Protein AF-A0A399NTZ4-F1 (afdb_monomer)

pLDDT: mean 85.09, std 13.14, range [54.16, 97.31]

Structure (mmCIF, N/CA/C/O backbone):
data_AF-A0A399NTZ4-F1
#
_entry.id   AF-A0A399NTZ4-F1
#
loop_
_atom_site.group_PDB
_atom_site.id
_atom_site.type_symbol
_atom_site.label_atom_id
_atom_site.label_alt_id
_atom_site.label_comp_id
_atom_site.label_asym_id
_atom_site.label_entity_id
_atom_site.label_seq_id
_atom_site.pdbx_PDB_ins_code
_atom_site.Cartn_x
_atom_site.Cartn_y
_atom_site.Cartn_z
_atom_site.occupancy
_atom_site.B_iso_or_equiv
_atom_site.auth_seq_id
_atom_site.auth_comp_id
_atom_site.auth_asym_id
_atom_site.auth_atom_id
_atom_site.pdbx_PDB_model_num
ATOM 1 N N . GLU A 1 1 ? -3.379 10.940 -16.037 1.00 63.22 1 GLU A N 1
ATOM 2 C CA . GLU A 1 1 ? -2.792 10.775 -14.696 1.00 63.22 1 GLU A CA 1
ATOM 3 C C . GLU A 1 1 ? -3.924 10.987 -13.703 1.00 63.22 1 GLU A C 1
ATOM 5 O O . GLU A 1 1 ? -4.532 12.048 -13.731 1.00 63.22 1 GLU A O 1
ATOM 10 N N . ASP A 1 2 ? -4.300 9.962 -12.938 1.00 75.25 2 ASP A N 1
ATOM 11 C CA . ASP A 1 2 ? -5.561 9.986 -12.174 1.00 75.25 2 ASP A CA 1
ATOM 12 C C . ASP A 1 2 ? -5.453 10.767 -10.854 1.00 75.25 2 ASP A C 1
ATOM 14 O O . ASP A 1 2 ? -6.466 11.020 -10.208 1.00 75.25 2 ASP A O 1
ATOM 18 N N . HIS A 1 3 ? -4.226 11.132 -10.448 1.00 81.31 3 HIS A N 1
ATOM 19 C CA . HIS A 1 3 ? -3.898 11.910 -9.236 1.00 81.31 3 HIS A CA 1
ATOM 20 C C . HIS A 1 3 ? -4.625 11.427 -7.965 1.00 81.31 3 HIS A C 1
ATOM 22 O O . HIS A 1 3 ? -4.918 12.203 -7.057 1.00 81.31 3 HIS A O 1
ATOM 28 N N . ALA A 1 4 ? -4.932 10.131 -7.892 1.00 88.75 4 ALA A N 1
ATOM 29 C CA . ALA A 1 4 ? -5.662 9.542 -6.779 1.00 88.75 4 ALA A CA 1
ATOM 30 C C . ALA A 1 4 ? -4.755 9.318 -5.558 1.00 88.75 4 ALA A C 1
ATOM 32 O O . ALA A 1 4 ? -3.551 9.093 -5.682 1.00 88.75 4 ALA A O 1
ATOM 33 N N . LEU A 1 5 ? -5.353 9.327 -4.364 1.00 93.12 5 LEU A N 1
ATOM 34 C CA . LEU A 1 5 ? -4.646 9.059 -3.112 1.00 93.12 5 LEU A CA 1
ATOM 35 C C . LEU A 1 5 ? -4.604 7.562 -2.789 1.00 93.12 5 LEU A C 1
ATOM 37 O O . LEU A 1 5 ? -5.596 6.849 -2.945 1.00 93.12 5 LEU A O 1
ATOM 41 N N . VAL A 1 6 ? -3.472 7.120 -2.236 1.00 94.81 6 VAL A N 1
ATOM 42 C CA . VAL A 1 6 ? -3.296 5.797 -1.625 1.00 94.81 6 VAL A CA 1
ATOM 43 C C . VAL A 1 6 ? -2.944 5.993 -0.152 1.00 94.81 6 VAL A C 1
ATOM 45 O O . VAL A 1 6 ? -2.018 6.732 0.174 1.00 94.81 6 VAL A O 1
ATOM 48 N N . ALA A 1 7 ? -3.695 5.347 0.741 1.00 96.31 7 ALA A N 1
ATOM 49 C CA . ALA A 1 7 ? -3.526 5.456 2.188 1.00 96.31 7 ALA A CA 1
ATOM 50 C C . ALA A 1 7 ? -3.796 4.110 2.879 1.00 96.31 7 ALA A C 1
ATOM 52 O O . ALA A 1 7 ? -4.526 3.270 2.352 1.00 96.31 7 ALA A O 1
ATOM 53 N N . ALA A 1 8 ? -3.225 3.927 4.072 1.00 97.25 8 ALA A N 1
ATOM 54 C CA . ALA A 1 8 ? -3.466 2.772 4.933 1.00 97.25 8 ALA A CA 1
ATOM 55 C C . ALA A 1 8 ? -4.196 3.200 6.213 1.00 97.25 8 ALA A C 1
ATOM 57 O O . ALA A 1 8 ? -3.911 4.254 6.780 1.00 97.25 8 ALA A O 1
ATOM 58 N N . PHE A 1 9 ? -5.115 2.354 6.676 1.00 96.75 9 PHE A N 1
ATOM 59 C CA . PHE A 1 9 ? -5.931 2.571 7.871 1.00 96.75 9 PHE A CA 1
ATOM 60 C C . PHE A 1 9 ? -5.850 1.340 8.788 1.00 96.75 9 PHE A C 1
ATOM 62 O O . PHE A 1 9 ? -5.543 0.248 8.299 1.00 96.75 9 PHE A O 1
ATOM 69 N N . PRO A 1 10 ? -6.123 1.475 10.101 1.00 96.56 10 PRO A N 1
ATOM 70 C CA . PRO A 1 10 ? -6.197 0.328 11.003 1.00 96.56 10 PRO A CA 1
ATOM 71 C C . PRO A 1 10 ? -7.181 -0.738 10.509 1.00 96.56 10 PRO A C 1
ATOM 73 O O . PRO A 1 10 ? -8.225 -0.422 9.935 1.00 96.56 10 PRO A O 1
ATOM 76 N N . ALA A 1 11 ? -6.869 -2.009 10.766 1.00 94.75 11 ALA A N 1
ATOM 77 C CA . ALA A 1 11 ? -7.738 -3.116 10.384 1.00 94.75 11 ALA A CA 1
ATOM 78 C C . ALA A 1 11 ? -9.135 -2.966 11.017 1.00 94.75 11 ALA A C 1
ATOM 80 O O . ALA A 1 11 ? -9.260 -2.740 12.219 1.00 94.75 11 ALA A O 1
ATOM 81 N N . GLY A 1 12 ? -10.181 -3.091 10.196 1.00 93.31 12 GLY A N 1
ATOM 82 C CA . GLY A 1 12 ? -11.578 -2.961 10.626 1.00 93.31 12 GLY A CA 1
ATOM 83 C C . GLY A 1 12 ? -12.084 -1.523 10.796 1.00 93.31 12 GLY A C 1
ATOM 84 O O . GLY A 1 12 ? -13.251 -1.345 11.137 1.00 93.31 12 GLY A O 1
ATOM 85 N N . ALA A 1 13 ? -11.257 -0.501 10.553 1.00 96.31 13 ALA A N 1
ATOM 86 C CA . ALA A 1 13 ? -11.722 0.882 10.550 1.00 96.31 13 ALA A CA 1
ATOM 87 C C . ALA A 1 13 ? -12.682 1.144 9.377 1.00 96.31 13 ALA A C 1
ATOM 89 O O . ALA A 1 13 ? -12.450 0.690 8.255 1.00 96.31 13 ALA A O 1
ATOM 90 N N . SER A 1 14 ? -13.728 1.936 9.623 1.00 97.31 14 SER A N 1
ATOM 91 C CA . SER A 1 14 ? -14.539 2.504 8.546 1.00 97.31 1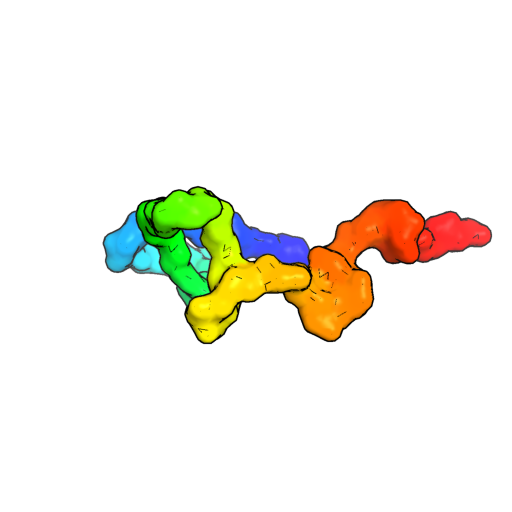4 SER A CA 1
ATOM 92 C C . SER A 1 14 ? -13.681 3.454 7.716 1.00 97.31 14 SER A C 1
ATOM 94 O O . SER A 1 14 ? -13.069 4.377 8.259 1.00 97.31 14 SER A O 1
ATOM 96 N N . LEU A 1 15 ? -13.635 3.233 6.404 1.00 97.12 15 LEU A N 1
ATOM 97 C CA . LEU A 1 15 ? -12.860 4.079 5.504 1.00 97.12 15 LEU A CA 1
ATOM 98 C C . LEU A 1 15 ? -13.586 5.413 5.275 1.00 97.12 15 LEU A C 1
ATOM 100 O O . LEU A 1 15 ? -14.782 5.392 4.978 1.00 97.12 15 LEU A O 1
ATOM 104 N N . PRO A 1 16 ? -12.894 6.564 5.386 1.00 96.50 16 PRO A N 1
ATOM 105 C CA . PRO A 1 16 ? -13.466 7.841 4.980 1.00 96.50 16 PRO A CA 1
ATOM 106 C C . PRO A 1 16 ? -13.785 7.820 3.485 1.00 96.50 16 PRO A C 1
ATOM 108 O O . PRO A 1 16 ? -12.967 7.375 2.681 1.00 96.50 16 PRO A O 1
ATOM 111 N N . GLU A 1 1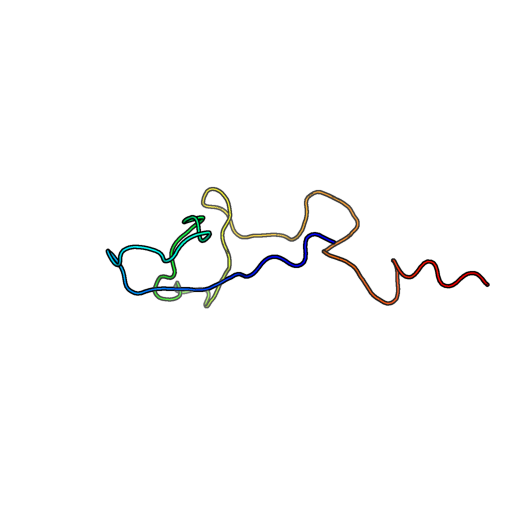7 ? -14.938 8.337 3.080 1.00 94.94 17 GLU A N 1
ATOM 112 C CA . GLU A 1 17 ? -15.213 8.515 1.655 1.00 94.94 17 GLU A CA 1
ATOM 113 C C . GLU A 1 17 ? -14.231 9.538 1.042 1.00 94.94 17 GLU A C 1
ATOM 115 O O . GLU A 1 17 ? -13.885 10.520 1.706 1.00 94.94 17 GLU A O 1
ATOM 120 N N . PRO A 1 18 ? -13.752 9.335 -0.205 1.00 94.19 18 PRO A N 1
ATOM 121 C CA . PRO A 1 18 ? -14.137 8.296 -1.169 1.00 94.19 18 PRO A CA 1
ATOM 122 C C . PRO A 1 18 ? -13.195 7.069 -1.195 1.00 94.19 18 PRO A C 1
ATOM 124 O O . PRO A 1 18 ? -13.091 6.396 -2.225 1.00 94.19 18 PRO A O 1
ATOM 127 N N . PHE A 1 19 ? -12.458 6.777 -0.116 1.00 96.88 19 PHE A N 1
ATOM 128 C CA . PHE A 1 19 ? -11.516 5.655 -0.113 1.00 96.88 19 PHE A CA 1
ATOM 129 C C . PHE A 1 19 ? -12.227 4.308 -0.288 1.00 96.88 19 PHE A C 1
ATOM 131 O O . PHE A 1 19 ? -13.256 4.028 0.324 1.00 96.88 19 PHE A O 1
ATOM 138 N N . ARG A 1 20 ? -11.613 3.435 -1.092 1.00 95.50 20 ARG A N 1
ATOM 139 C CA . ARG A 1 20 ? -11.999 2.028 -1.247 1.00 95.50 20 ARG A CA 1
ATOM 140 C C . ARG A 1 20 ? -10.832 1.127 -0.866 1.00 95.50 20 ARG A C 1
ATOM 142 O O . ARG A 1 20 ? -9.686 1.434 -1.192 1.00 95.50 20 ARG A O 1
ATOM 149 N N . ALA A 1 21 ? -11.116 0.004 -0.213 1.00 96.00 21 ALA A N 1
ATOM 150 C CA . ALA A 1 21 ? -10.092 -0.990 0.085 1.00 96.00 21 ALA A CA 1
ATOM 151 C C . ALA A 1 21 ? -9.629 -1.683 -1.208 1.00 96.00 21 ALA A C 1
ATOM 153 O O . ALA A 1 21 ? -10.459 -2.112 -2.008 1.00 96.00 21 ALA A O 1
ATOM 154 N N . I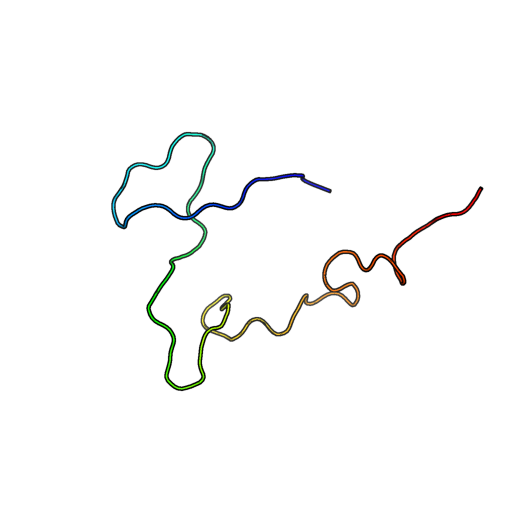LE A 1 22 ? -8.312 -1.802 -1.395 1.00 95.25 22 ILE A N 1
ATOM 155 C CA . ILE A 1 22 ? -7.693 -2.498 -2.543 1.00 95.25 22 ILE A CA 1
ATOM 156 C C . ILE A 1 22 ? -6.692 -3.584 -2.124 1.00 95.25 22 ILE A C 1
ATOM 158 O O . ILE A 1 22 ? -6.144 -4.278 -2.971 1.00 95.25 22 ILE A O 1
ATOM 162 N N . GLY A 1 23 ? -6.432 -3.723 -0.825 1.00 95.94 23 GLY A N 1
ATOM 163 C CA . GLY A 1 23 ? -5.435 -4.637 -0.284 1.00 95.94 23 GLY A CA 1
ATOM 164 C C . GLY A 1 23 ? -5.255 -4.434 1.215 1.00 95.94 23 GLY A C 1
ATOM 165 O O . GLY A 1 23 ? -6.010 -3.693 1.850 1.00 95.94 23 GLY A O 1
ATOM 166 N N . VAL A 1 24 ? -4.245 -5.093 1.776 1.00 96.50 24 VAL A N 1
ATOM 167 C CA . VAL A 1 24 ? -3.898 -5.023 3.199 1.00 96.50 24 VAL A CA 1
ATOM 168 C C . VAL A 1 24 ? -2.394 -4.842 3.369 1.00 96.50 24 VAL A C 1
ATOM 170 O O . VAL A 1 24 ? -1.611 -5.298 2.539 1.00 96.50 24 VAL A O 1
ATOM 173 N N . VAL A 1 25 ? -1.990 -4.202 4.466 1.00 96.25 25 VAL A N 1
ATOM 174 C CA . VAL A 1 25 ? -0.590 -4.161 4.906 1.00 96.25 25 VAL A CA 1
ATOM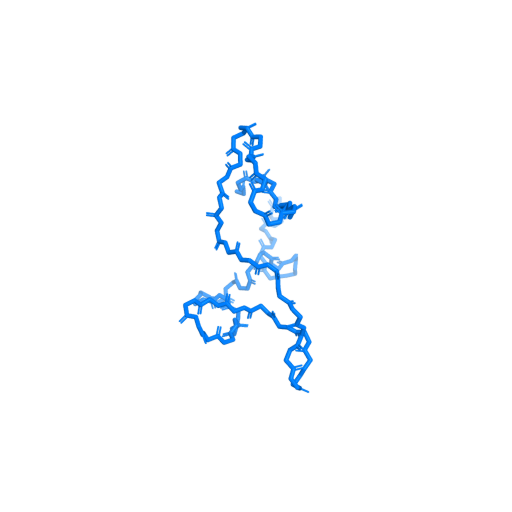 175 C C . VAL A 1 25 ? -0.395 -5.262 5.942 1.00 96.25 25 VAL A C 1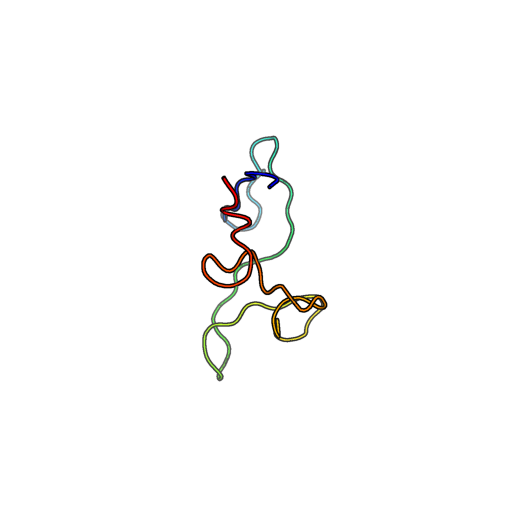
ATOM 177 O O . VAL A 1 25 ? -1.121 -5.315 6.934 1.00 96.25 25 VAL A O 1
ATOM 180 N N . ALA A 1 26 ? 0.577 -6.138 5.710 1.00 94.44 26 ALA A N 1
ATOM 181 C CA . ALA A 1 26 ? 0.938 -7.228 6.609 1.00 94.44 26 ALA A CA 1
ATOM 182 C C . ALA A 1 26 ? 2.409 -7.116 7.029 1.00 94.44 26 ALA A C 1
ATOM 184 O O . ALA A 1 26 ? 3.170 -6.320 6.475 1.00 94.44 26 ALA A O 1
ATOM 185 N N . ALA A 1 27 ? 2.811 -7.921 8.015 1.00 96.25 27 ALA A N 1
ATOM 186 C CA . ALA A 1 27 ? 4.222 -8.079 8.340 1.00 96.25 27 ALA A CA 1
ATOM 187 C C . ALA A 1 27 ? 4.992 -8.592 7.113 1.00 96.25 27 ALA A C 1
ATOM 189 O O . ALA A 1 27 ? 4.476 -9.409 6.348 1.00 96.25 27 ALA A O 1
ATOM 190 N N . ALA A 1 28 ? 6.222 -8.111 6.940 1.00 95.62 28 ALA A N 1
ATOM 191 C CA . ALA A 1 28 ? 7.095 -8.578 5.873 1.00 95.62 28 ALA A CA 1
ATOM 192 C C . ALA A 1 28 ? 7.347 -10.090 5.993 1.00 95.62 28 ALA A C 1
ATOM 194 O O . ALA A 1 28 ? 7.477 -10.626 7.098 1.00 95.62 28 ALA A O 1
ATOM 195 N N . GLY A 1 29 ? 7.415 -10.759 4.841 1.00 91.00 29 GLY A N 1
ATOM 196 C CA . GLY A 1 29 ? 7.789 -12.165 4.757 1.00 91.00 29 GLY A CA 1
ATOM 197 C C . GLY A 1 29 ? 9.290 -12.382 4.995 1.00 91.00 29 GLY A C 1
ATOM 198 O O . GLY A 1 29 ? 10.038 -11.419 5.182 1.00 91.00 29 GLY A O 1
ATOM 199 N N . PRO A 1 30 ? 9.756 -13.643 4.961 1.00 93.81 30 PRO A N 1
ATOM 200 C CA . PRO A 1 30 ? 11.171 -13.978 5.148 1.00 93.81 30 PRO A CA 1
ATOM 201 C C . PRO A 1 30 ? 12.087 -13.335 4.096 1.00 93.81 30 PRO A C 1
ATOM 203 O O . PRO A 1 30 ? 13.231 -13.013 4.405 1.00 93.81 30 PRO A O 1
ATOM 206 N N . ASP A 1 31 ? 11.567 -13.089 2.893 1.00 92.12 31 ASP A N 1
ATOM 207 C CA . ASP A 1 31 ? 12.297 -12.464 1.784 1.00 92.12 31 ASP A CA 1
ATOM 208 C C . ASP A 1 31 ? 12.311 -10.924 1.862 1.00 92.12 31 ASP A C 1
ATOM 210 O O . ASP A 1 31 ? 12.873 -10.253 0.997 1.00 92.12 31 ASP A O 1
ATOM 214 N N . GLY A 1 32 ? 11.715 -10.348 2.913 1.00 94.56 32 GLY A N 1
ATOM 215 C CA . GLY A 1 32 ? 11.644 -8.908 3.138 1.00 94.56 32 GLY A CA 1
ATOM 216 C C . GLY A 1 32 ? 10.323 -8.263 2.690 1.00 94.56 32 GLY A C 1
ATOM 217 O O . GLY A 1 32 ? 9.3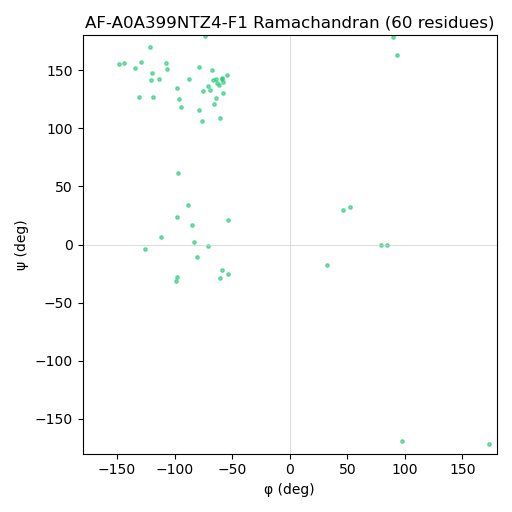21 -8.949 2.465 1.00 94.56 32 GLY A O 1
ATOM 218 N N . PRO A 1 33 ? 10.267 -6.917 2.652 1.00 95.31 33 PRO A N 1
ATOM 219 C CA . PRO A 1 33 ? 9.072 -6.184 2.249 1.00 95.31 33 PRO A CA 1
ATOM 220 C C . PRO A 1 33 ? 8.817 -6.326 0.744 1.00 95.31 33 PRO A C 1
ATOM 222 O O . PRO A 1 33 ? 9.730 -6.176 -0.063 1.00 95.31 33 PRO A O 1
ATOM 225 N N . ALA A 1 34 ? 7.558 -6.551 0.367 1.00 93.44 34 ALA A N 1
ATOM 226 C CA . ALA A 1 34 ? 7.144 -6.686 -1.025 1.00 93.44 34 ALA A CA 1
ATOM 227 C C . ALA A 1 34 ? 5.715 -6.169 -1.236 1.00 93.44 34 ALA A C 1
ATOM 229 O O . ALA A 1 34 ? 4.894 -6.168 -0.316 1.00 93.44 34 ALA A O 1
ATOM 230 N N . VAL A 1 35 ? 5.416 -5.769 -2.473 1.00 93.50 35 VAL A N 1
ATOM 231 C CA . VAL A 1 35 ? 4.044 -5.551 -2.945 1.00 93.50 35 VAL A CA 1
ATOM 232 C C . VAL A 1 35 ? 3.603 -6.800 -3.692 1.00 93.50 35 VAL A C 1
ATOM 234 O O . VAL A 1 35 ? 4.353 -7.331 -4.510 1.00 93.50 35 VAL A O 1
ATOM 237 N N . THR A 1 36 ? 2.385 -7.259 -3.418 1.00 93.81 36 THR A N 1
ATOM 238 C CA . THR A 1 36 ? 1.785 -8.388 -4.128 1.00 93.81 36 THR A CA 1
ATOM 239 C C . THR A 1 36 ? 0.504 -7.966 -4.827 1.00 93.81 36 THR A C 1
ATOM 241 O O . THR A 1 36 ? -0.220 -7.091 -4.348 1.00 93.81 36 THR A O 1
ATOM 244 N N . VAL A 1 37 ? 0.234 -8.591 -5.968 1.00 93.81 37 VAL A N 1
ATOM 245 C CA . VAL A 1 37 ? -1.007 -8.449 -6.732 1.00 93.81 37 VAL A CA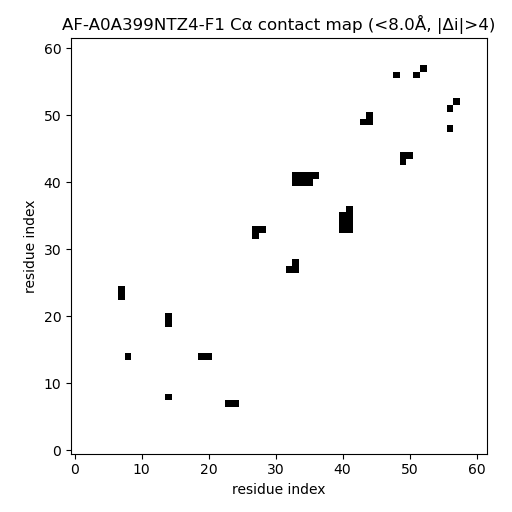 1
ATOM 246 C C . VAL A 1 37 ? -1.488 -9.858 -7.051 1.00 93.81 37 VAL A C 1
ATOM 248 O O . VAL A 1 37 ? -0.711 -10.684 -7.523 1.00 93.81 37 VAL A O 1
ATOM 251 N N . ASP A 1 38 ? -2.744 -10.158 -6.722 1.00 93.12 38 ASP A N 1
ATOM 252 C CA . ASP A 1 38 ? -3.353 -11.482 -6.918 1.00 93.12 38 ASP A CA 1
ATOM 253 C C . ASP A 1 38 ? -2.540 -12.651 -6.318 1.00 93.12 38 ASP A C 1
ATOM 255 O O . ASP A 1 38 ? -2.547 -13.773 -6.820 1.00 93.12 38 ASP A O 1
ATOM 259 N N . GLY A 1 39 ? -1.832 -12.390 -5.213 1.00 91.31 39 GLY A N 1
ATOM 260 C CA . GLY A 1 39 ? -1.036 -13.384 -4.486 1.00 91.31 39 GLY A CA 1
ATOM 261 C C . GLY A 1 39 ? 0.380 -13.617 -5.025 1.00 91.31 39 GLY A C 1
ATOM 262 O O . GLY A 1 39 ? 1.117 -14.398 -4.429 1.00 91.31 39 GLY A O 1
ATOM 263 N N . ALA A 1 40 ? 0.786 -12.936 -6.098 1.00 91.81 40 ALA A N 1
ATOM 264 C CA . ALA A 1 40 ? 2.147 -12.978 -6.632 1.00 91.81 40 ALA A CA 1
ATOM 265 C C . ALA A 1 40 ? 2.892 -11.665 -6.357 1.00 91.81 40 ALA A C 1
ATOM 267 O O . ALA A 1 40 ? 2.265 -10.620 -6.180 1.00 91.81 40 ALA A O 1
ATOM 268 N N . ALA A 1 41 ? 4.227 -11.707 -6.331 1.00 91.88 41 ALA A N 1
ATOM 269 C CA . ALA A 1 41 ? 5.043 -10.497 -6.276 1.00 91.88 41 ALA A CA 1
ATOM 270 C C . ALA A 1 41 ? 4.735 -9.587 -7.476 1.00 91.88 41 ALA A C 1
ATOM 272 O O . ALA A 1 41 ? 4.508 -10.055 -8.593 1.00 91.88 41 ALA A O 1
ATOM 273 N N . TYR A 1 42 ? 4.683 -8.278 -7.237 1.00 88.94 42 TYR A N 1
ATOM 274 C CA . TYR A 1 42 ? 4.498 -7.308 -8.307 1.00 88.94 42 TYR A CA 1
ATOM 275 C C . TYR A 1 42 ? 5.805 -7.128 -9.088 1.00 88.94 42 TYR A C 1
ATOM 277 O O . TYR A 1 42 ? 6.728 -6.472 -8.616 1.00 88.94 42 TYR A O 1
ATOM 285 N N . GLU A 1 43 ? 5.851 -7.673 -10.302 1.00 84.69 43 GLU A N 1
ATOM 286 C CA . GLU A 1 43 ? 7.017 -7.634 -11.204 1.00 84.69 43 GLU A CA 1
ATOM 287 C C . GLU A 1 43 ? 7.090 -6.350 -12.061 1.00 84.69 43 GLU A C 1
ATOM 289 O O . GLU A 1 43 ? 7.775 -6.301 -13.081 1.00 84.69 43 GLU A O 1
ATOM 294 N N . GLY A 1 44 ? 6.355 -5.299 -11.682 1.00 76.69 44 GLY A N 1
ATOM 295 C CA . GLY A 1 44 ? 6.158 -4.108 -12.511 1.00 76.69 44 GLY A CA 1
ATOM 296 C C . GLY A 1 44 ? 4.937 -4.222 -13.433 1.00 76.69 44 GLY A C 1
ATOM 297 O O . GLY A 1 44 ? 4.212 -5.224 -13.412 1.00 76.69 44 GLY A O 1
ATOM 298 N N . PRO A 1 45 ? 4.626 -3.182 -14.223 1.00 72.06 45 PRO A N 1
ATOM 299 C CA . PRO A 1 45 ? 3.436 -3.208 -15.052 1.00 72.06 45 PRO A CA 1
ATOM 300 C C . PRO A 1 45 ? 3.557 -4.252 -16.148 1.00 72.06 45 PRO A C 1
ATOM 302 O O . PRO A 1 45 ? 4.615 -4.487 -16.721 1.00 72.06 45 PRO A O 1
ATOM 305 N N . ARG A 1 46 ? 2.407 -4.800 -16.537 1.00 65.50 46 ARG A N 1
ATOM 306 C CA . ARG A 1 46 ? 2.294 -5.675 -17.713 1.00 65.50 46 ARG A CA 1
ATOM 307 C C . ARG A 1 46 ? 2.452 -4.920 -19.041 1.00 65.50 46 ARG A C 1
ATOM 309 O O . ARG A 1 46 ? 2.363 -5.523 -20.105 1.00 65.50 46 ARG A O 1
ATOM 316 N N . THR A 1 47 ? 2.643 -3.605 -18.977 1.00 60.41 47 THR A N 1
ATOM 317 C CA . THR A 1 47 ? 2.955 -2.724 -20.101 1.00 60.41 47 THR A CA 1
ATOM 318 C C . THR A 1 47 ? 4.425 -2.308 -20.023 1.00 60.41 47 THR A C 1
ATOM 320 O O . THR A 1 47 ? 4.931 -2.167 -18.914 1.00 60.41 47 THR A O 1
ATOM 323 N N . PRO A 1 48 ? 5.098 -2.016 -21.152 1.00 59.59 48 PRO A N 1
ATOM 324 C CA . PRO A 1 48 ? 6.501 -1.580 -21.157 1.00 59.59 48 PRO A CA 1
ATOM 325 C C . PRO A 1 48 ? 6.798 -0.374 -20.248 1.00 59.59 48 PRO A C 1
ATOM 327 O O . PRO A 1 48 ? 7.919 -0.207 -19.790 1.00 59.59 48 PRO A O 1
ATOM 330 N N . LEU A 1 49 ? 5.784 0.451 -19.981 1.00 58.66 49 LEU A N 1
ATOM 331 C CA . LEU A 1 49 ? 5.893 1.726 -19.282 1.00 58.66 49 LEU A CA 1
ATOM 332 C C . LEU A 1 49 ? 5.546 1.600 -17.796 1.00 58.66 49 LEU A C 1
ATOM 334 O O . LEU A 1 49 ? 4.524 2.123 -17.391 1.00 58.66 49 LEU A O 1
ATOM 338 N N . GLY A 1 50 ? 6.304 0.799 -17.041 1.00 61.59 50 GLY A N 1
ATOM 339 C CA . GLY A 1 50 ? 6.700 0.940 -15.613 1.00 61.59 50 GLY A CA 1
ATOM 340 C C . GLY A 1 50 ? 5.837 1.592 -14.498 1.00 61.59 50 GLY A C 1
ATOM 341 O O . GLY A 1 50 ? 6.080 1.321 -13.325 1.00 61.59 50 GLY A O 1
ATOM 342 N N . GLY A 1 51 ? 4.811 2.383 -14.792 1.00 70.00 51 GLY A N 1
ATOM 343 C CA . GLY A 1 51 ? 4.711 3.740 -14.276 1.00 70.00 51 GLY A CA 1
ATOM 344 C C . GLY A 1 51 ? 5.324 4.724 -15.282 1.00 70.00 51 GLY A C 1
ATOM 345 O O . GLY A 1 51 ? 6.057 4.321 -16.179 1.00 70.00 51 GLY A O 1
ATOM 346 N N . TRP A 1 52 ? 5.015 6.009 -15.129 1.00 73.56 52 TRP A N 1
ATOM 347 C CA . TRP A 1 52 ? 5.633 7.058 -15.939 1.00 73.56 52 TRP A CA 1
ATOM 348 C C . TRP A 1 52 ? 7.130 7.154 -15.621 1.00 73.56 52 TRP A C 1
ATOM 350 O O . TRP A 1 52 ? 7.501 7.393 -14.466 1.00 73.56 52 TRP A O 1
ATOM 360 N N . ASP A 1 53 ? 7.978 6.965 -16.628 1.00 72.88 53 ASP A N 1
ATOM 361 C CA . ASP A 1 53 ? 9.415 7.218 -16.539 1.00 72.88 53 ASP A CA 1
ATOM 362 C C . ASP A 1 53 ? 9.717 8.646 -17.043 1.00 72.88 53 ASP A C 1
ATOM 364 O O . ASP A 1 53 ? 9.510 8.929 -18.224 1.00 72.88 53 ASP A O 1
ATOM 368 N N . PRO A 1 54 ? 10.257 9.557 -16.210 1.00 70.62 54 PRO A N 1
ATOM 369 C CA . PRO A 1 54 ? 10.572 10.925 -16.631 1.00 70.62 54 PRO A CA 1
ATOM 370 C C . PRO A 1 54 ? 11.550 11.033 -17.805 1.00 70.62 54 PRO A C 1
ATOM 372 O O . PRO A 1 54 ? 11.595 12.074 -18.461 1.00 70.62 54 PRO A O 1
ATOM 375 N N . TYR A 1 55 ? 12.360 10.006 -18.050 1.00 72.44 55 TYR A N 1
ATOM 376 C CA . TYR A 1 55 ? 13.363 9.990 -19.109 1.00 72.44 55 TYR A CA 1
ATOM 377 C C . TYR A 1 55 ? 12.880 9.281 -20.373 1.00 72.44 55 TYR A C 1
ATOM 379 O O . TYR A 1 55 ? 13.353 9.617 -21.459 1.00 72.44 55 TYR A O 1
ATOM 387 N N . ALA A 1 56 ? 11.961 8.321 -20.246 1.00 73.50 56 ALA A N 1
ATOM 388 C CA . ALA A 1 56 ? 11.439 7.563 -21.383 1.00 73.50 56 ALA A CA 1
ATOM 389 C C . ALA A 1 56 ? 10.078 8.078 -21.885 1.00 73.50 56 ALA A C 1
ATOM 391 O O . ALA A 1 56 ? 9.823 8.027 -23.087 1.00 73.50 56 ALA A O 1
ATOM 392 N N . ASP A 1 57 ? 9.244 8.618 -20.993 1.00 71.75 57 ASP A N 1
ATOM 393 C CA . ASP A 1 57 ? 7.835 8.951 -21.252 1.00 71.75 57 ASP A CA 1
ATOM 394 C C . ASP A 1 57 ? 7.551 10.461 -21.267 1.00 71.75 57 ASP A C 1
ATOM 396 O O . ASP A 1 57 ? 6.393 10.883 -21.334 1.00 71.75 57 ASP A O 1
ATOM 400 N N . TRP A 1 58 ? 8.583 11.307 -21.181 1.00 73.44 58 TRP A N 1
ATOM 401 C CA . TRP A 1 58 ? 8.418 12.750 -21.351 1.00 73.44 58 TRP A CA 1
ATOM 402 C C . TRP A 1 58 ? 8.315 13.112 -22.838 1.00 73.44 58 TRP A C 1
ATOM 404 O O . TRP A 1 58 ? 9.275 12.987 -23.596 1.00 73.44 58 TRP A O 1
ATOM 414 N N . ASP A 1 59 ? 7.162 13.631 -23.257 1.00 68.06 59 ASP A N 1
ATOM 415 C CA . ASP A 1 59 ? 6.866 14.042 -24.633 1.00 68.06 59 ASP A CA 1
ATOM 416 C C . ASP A 1 59 ? 7.268 15.496 -24.933 1.00 68.06 59 ASP A C 1
ATOM 418 O O . ASP A 1 59 ? 6.604 16.157 -25.724 1.00 68.06 59 ASP A O 1
ATOM 422 N N . GLY A 1 60 ? 8.360 15.979 -24.324 1.00 68.50 60 GLY A N 1
ATOM 423 C CA . GLY A 1 60 ? 8.851 17.369 -24.263 1.00 68.50 60 GLY A CA 1
ATOM 424 C C . GLY A 1 60 ? 9.067 18.166 -25.561 1.00 68.50 60 GLY A C 1
ATOM 425 O O . GLY A 1 60 ? 9.826 19.137 -25.554 1.00 68.50 60 GLY A O 1
ATOM 426 N N . ALA A 1 61 ? 8.434 17.793 -26.667 1.00 62.50 61 ALA A N 1
ATOM 427 C CA . ALA A 1 61 ? 8.354 18.547 -27.898 1.00 62.50 61 ALA A CA 1
ATOM 428 C C . ALA A 1 61 ? 7.669 19.903 -27.665 1.00 62.50 61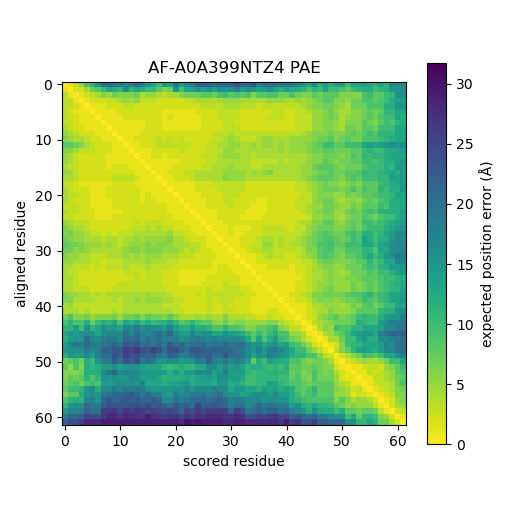 ALA A C 1
ATOM 430 O O . ALA A 1 61 ? 6.461 20.016 -27.455 1.00 62.50 61 ALA A O 1
ATOM 431 N N . ARG A 1 62 ? 8.490 20.947 -27.733 1.00 54.16 62 ARG A N 1
ATOM 432 C CA . ARG A 1 62 ? 8.075 22.232 -28.288 1.00 54.16 62 ARG A CA 1
ATOM 433 C C . ARG A 1 62 ? 8.124 22.174 -29.807 1.00 54.16 62 ARG A C 1
ATOM 435 O O . ARG A 1 62 ? 9.060 21.524 -30.323 1.00 54.16 62 ARG A O 1
#

Solvent-accessible surface area (backbone atoms only — not comparable to full-atom values): 4775 Å² total; per-residue (Å²): 133,86,86,73,88,85,86,88,74,66,90,90,57,85,69,62,85,89,62,74,90,88,79,82,90,74,83,63,53,98,93,42,80,79,61,68,55,99,89,38,76,63,86,64,53,100,50,98,65,65,55,90,41,82,86,81,66,60,79,81,77,124

Sequence (62 aa):
EDHALVAAFPAGASLPEPFRAIGVVAAAGPDGPAVTVDGAAYEGPRTPLGGWDPYADWDGAR

Secondary structure (DSSP, 8-state):
----------TTPPPPTT----------BTTB---EETTEE--S-SSSS-S--TTTS-----

Foldseek 3Di:
DPPD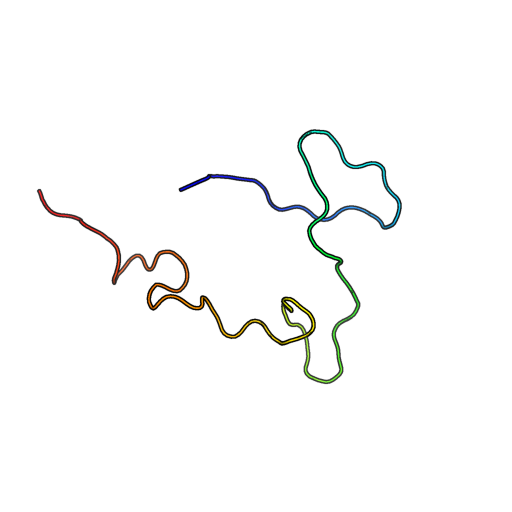DDDDDPPPDDDDPPDDDDDHDDDADPVGDADDDPRHGPPADPDPCRDPDCVPNDPPDD

Radius of gyration: 16.12 Å; Cα contacts (8 Å, |Δi|>4): 21; chains: 1; bounding box: 29×36×39 Å

Mean predicted aligned error: 7.6 Å

Organism: NCBI:txid31963